Protein AF-A0A1H2N7N0-F1 (afdb_monomer)

Structure (mmCIF, N/CA/C/O backbone):
data_AF-A0A1H2N7N0-F1
#
_entry.id   AF-A0A1H2N7N0-F1
#
loop_
_atom_site.group_PDB
_atom_site.id
_atom_site.type_symbol
_atom_site.label_atom_id
_atom_site.label_alt_id
_atom_site.label_comp_id
_atom_site.label_asym_id
_atom_site.label_entity_id
_atom_site.label_seq_id
_atom_site.pdbx_PDB_ins_code
_atom_site.Cartn_x
_atom_site.Cartn_y
_atom_site.Cartn_z
_atom_site.occupancy
_atom_site.B_iso_or_equiv
_atom_site.auth_seq_id
_atom_site.auth_comp_id
_atom_site.auth_asym_id
_atom_site.auth_atom_id
_atom_site.pdbx_PDB_model_num
ATOM 1 N N . MET A 1 1 ? -74.932 -3.452 6.770 1.00 42.22 1 MET A N 1
ATOM 2 C CA . MET A 1 1 ? -74.081 -4.416 7.499 1.00 42.22 1 MET A CA 1
ATOM 3 C C . MET A 1 1 ? -72.696 -3.798 7.614 1.00 42.22 1 MET A C 1
ATOM 5 O O . MET A 1 1 ? -72.011 -3.700 6.607 1.00 42.22 1 MET A O 1
ATOM 9 N N . SER A 1 2 ? -72.349 -3.263 8.786 1.00 48.78 2 SER A N 1
ATOM 10 C CA . SER A 1 2 ? -71.068 -2.595 9.056 1.00 48.78 2 SER A CA 1
ATOM 11 C C . SER A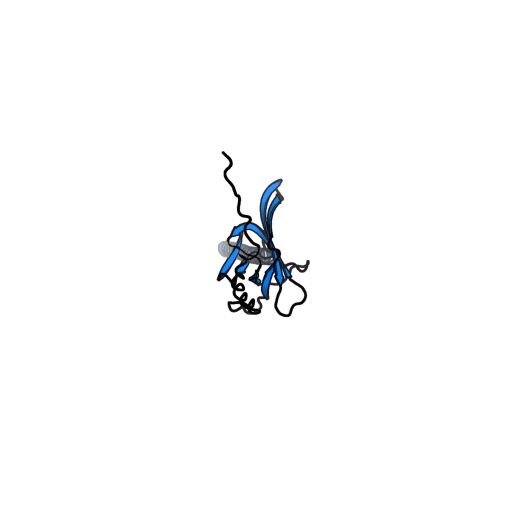 1 2 ? -70.213 -3.482 9.959 1.00 48.78 2 SER A C 1
ATOM 13 O O . SER A 1 2 ? -70.639 -3.806 11.065 1.00 48.78 2 SER A O 1
ATOM 15 N N . PHE A 1 3 ? -69.023 -3.856 9.497 1.00 46.94 3 PHE A N 1
ATOM 16 C CA . PHE A 1 3 ? -68.007 -4.519 10.313 1.00 46.94 3 PHE A CA 1
ATOM 17 C C . PHE A 1 3 ? -67.009 -3.470 10.831 1.00 46.94 3 PHE A C 1
ATOM 19 O O . PHE A 1 3 ? -66.408 -2.737 10.050 1.00 46.94 3 PHE A O 1
ATOM 26 N N . SER A 1 4 ? -66.872 -3.388 12.155 1.00 50.34 4 SER A N 1
ATOM 27 C CA . SER A 1 4 ? -65.741 -2.784 12.885 1.00 50.34 4 SER A CA 1
ATOM 28 C C . SER A 1 4 ? -64.586 -3.806 12.994 1.00 50.34 4 SER A C 1
ATOM 30 O O . SER A 1 4 ? -64.820 -4.976 12.695 1.00 50.34 4 SER A O 1
ATOM 32 N N . PRO A 1 5 ? -63.421 -3.498 13.602 1.00 55.53 5 PRO A N 1
ATOM 33 C CA . PRO A 1 5 ? -62.634 -2.259 13.642 1.00 55.53 5 PRO A CA 1
ATOM 34 C C . PRO A 1 5 ? -61.156 -2.510 13.236 1.00 55.53 5 PRO A C 1
ATOM 36 O O . PRO A 1 5 ? -60.609 -3.590 13.447 1.00 55.53 5 PRO A O 1
ATOM 39 N N . TYR A 1 6 ? -60.453 -1.489 12.742 1.00 54.62 6 TYR A N 1
ATOM 40 C CA . TYR A 1 6 ? -58.986 -1.492 12.800 1.00 54.62 6 TYR A CA 1
ATOM 41 C C . TYR A 1 6 ? -58.566 -1.152 14.234 1.00 54.62 6 TYR A C 1
ATOM 43 O O . TYR A 1 6 ? -58.798 -0.040 14.705 1.00 54.62 6 TYR A O 1
ATOM 51 N N . GLY A 1 7 ? -57.988 -2.126 14.939 1.00 52.88 7 GLY A N 1
ATOM 52 C CA . GLY A 1 7 ? -57.302 -1.897 16.205 1.00 52.88 7 GLY A CA 1
ATOM 53 C C . GLY A 1 7 ? -56.005 -1.134 15.956 1.00 52.88 7 GLY A C 1
ATOM 54 O O . GLY A 1 7 ? -55.130 -1.617 15.238 1.00 52.88 7 GLY A O 1
ATOM 55 N N . SER A 1 8 ? -55.886 0.062 16.527 1.00 58.22 8 SER A N 1
ATOM 56 C CA . SER A 1 8 ? -54.611 0.773 16.606 1.00 58.22 8 SER A CA 1
ATOM 57 C C . SER A 1 8 ? -53.617 -0.062 17.422 1.00 58.22 8 SER A C 1
ATOM 59 O O . SER A 1 8 ? -53.965 -0.461 18.536 1.00 58.22 8 SER A O 1
ATOM 61 N N . PRO A 1 9 ? -52.390 -0.316 16.935 1.00 57.28 9 PRO A N 1
ATOM 62 C CA . PRO A 1 9 ? -51.351 -0.899 17.771 1.00 57.28 9 PRO A CA 1
ATOM 63 C C . PRO A 1 9 ? -51.028 0.088 18.899 1.00 57.28 9 PRO A C 1
ATOM 65 O O . PRO A 1 9 ? -50.702 1.252 18.656 1.00 57.28 9 PRO A O 1
ATOM 68 N N . GLY A 1 10 ? -51.197 -0.366 20.141 1.00 58.53 10 GLY A N 1
ATOM 69 C CA . GLY A 1 10 ? -50.893 0.421 21.327 1.00 58.53 10 GLY A CA 1
ATOM 70 C C . GLY A 1 10 ? -49.394 0.747 21.425 1.00 58.53 10 GLY A C 1
ATOM 71 O O . GLY A 1 10 ? -48.561 0.019 20.887 1.00 58.53 10 GLY A O 1
ATOM 72 N N . PRO A 1 11 ? -49.020 1.823 22.135 1.00 60.91 11 PRO A N 1
ATOM 73 C CA . PRO A 1 11 ? -47.631 2.272 22.298 1.00 60.91 11 PRO A CA 1
ATOM 74 C C . PRO A 1 11 ? -46.732 1.339 23.144 1.00 60.91 11 PRO A C 1
ATOM 76 O O . PRO A 1 11 ? -45.609 1.717 23.474 1.00 60.91 11 PRO A O 1
ATOM 79 N N . GLU A 1 12 ? -47.194 0.136 23.489 1.00 57.75 12 GLU A N 1
ATOM 80 C CA . GLU A 1 12 ? -46.578 -0.753 24.486 1.00 57.75 12 GLU A CA 1
ATOM 81 C C . GLU A 1 12 ? -45.715 -1.878 23.887 1.00 57.75 12 GLU A C 1
ATOM 83 O O . GLU A 1 12 ? -44.990 -2.540 24.622 1.00 57.75 12 GLU A O 1
ATOM 88 N N . ASP A 1 13 ? -45.689 -2.049 22.560 1.00 53.97 13 ASP A N 1
ATOM 89 C CA . ASP A 1 13 ? -44.906 -3.111 21.896 1.00 53.97 13 ASP A CA 1
ATOM 90 C C . ASP A 1 13 ? -43.435 -2.718 21.619 1.00 53.97 13 ASP A C 1
ATOM 92 O O . ASP A 1 13 ? -42.749 -3.276 20.760 1.00 53.97 13 ASP A O 1
ATOM 96 N N . ARG A 1 14 ? -42.906 -1.734 22.360 1.00 60.09 14 ARG A N 1
ATOM 97 C CA . ARG A 1 14 ? -41.469 -1.415 22.381 1.00 60.09 14 ARG A CA 1
ATOM 98 C C . ARG A 1 14 ? -40.776 -2.311 23.395 1.00 60.09 14 ARG A C 1
ATOM 100 O O . ARG A 1 14 ? -40.408 -1.876 24.485 1.00 60.09 14 ARG A O 1
ATOM 107 N N . ARG A 1 15 ? -40.578 -3.574 23.023 1.00 64.62 15 ARG A N 1
ATOM 108 C CA . ARG A 1 15 ? -39.598 -4.428 23.701 1.00 64.62 15 ARG A CA 1
ATOM 109 C C . ARG A 1 15 ? -38.264 -3.660 23.703 1.00 64.62 15 ARG A C 1
ATOM 111 O O . ARG A 1 15 ? -37.840 -3.252 22.621 1.00 64.62 15 ARG A O 1
ATOM 118 N N . PRO A 1 16 ? -37.625 -3.397 24.858 1.00 62.19 16 PRO A N 1
ATOM 119 C CA . PRO A 1 16 ? -36.306 -2.781 24.858 1.00 62.19 16 PRO A CA 1
ATOM 120 C C . PRO A 1 16 ? -35.388 -3.693 24.048 1.00 62.19 16 PRO A C 1
ATOM 122 O O . PRO A 1 16 ? -35.272 -4.881 24.362 1.00 62.19 16 PRO A O 1
ATOM 125 N N . GLU A 1 17 ? -34.811 -3.169 22.963 1.00 64.12 17 GLU A N 1
ATOM 126 C CA . GLU A 1 17 ? -33.764 -3.887 22.246 1.00 64.12 17 GLU A CA 1
ATOM 127 C C . GLU A 1 17 ? -32.726 -4.335 23.282 1.00 64.12 17 GLU A C 1
ATOM 129 O O . GLU A 1 17 ? -32.340 -3.525 24.136 1.00 64.12 17 GLU A O 1
ATOM 134 N N . PRO A 1 18 ? -32.301 -5.611 23.278 1.00 65.12 18 PRO A N 1
ATOM 135 C CA . PRO A 1 18 ? -31.191 -6.025 24.114 1.00 65.12 18 PRO A CA 1
ATOM 136 C C . PRO A 1 18 ? -30.026 -5.106 23.765 1.00 65.12 18 PRO A C 1
ATOM 138 O O . PRO A 1 18 ? -29.608 -5.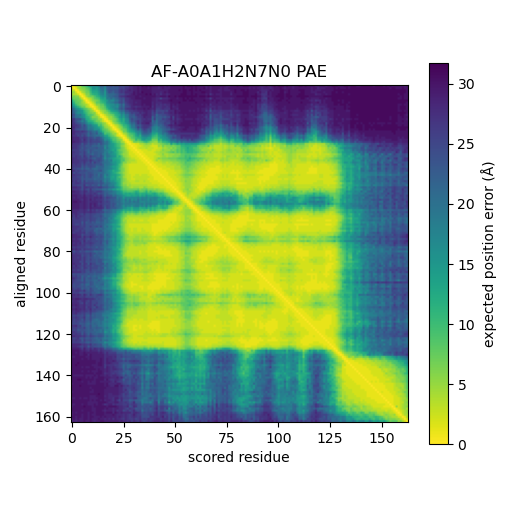073 22.608 1.00 65.12 18 PRO A O 1
ATOM 141 N N . ALA A 1 19 ? -29.589 -4.309 24.747 1.00 64.75 19 ALA A N 1
ATOM 142 C CA . ALA A 1 19 ? -28.516 -3.341 24.597 1.00 64.75 19 ALA A CA 1
ATOM 143 C C . ALA A 1 19 ? -27.401 -3.998 23.784 1.00 64.75 19 ALA A C 1
ATOM 145 O O . ALA A 1 19 ? -26.854 -5.020 24.211 1.00 64.75 19 ALA A O 1
ATOM 146 N N . GLY A 1 20 ? -27.171 -3.472 22.575 1.00 58.22 20 GLY A N 1
ATOM 147 C CA . GLY A 1 20 ? -26.194 -4.016 21.644 1.00 58.22 20 GLY A CA 1
ATOM 148 C C . GLY A 1 20 ? -24.912 -4.307 22.407 1.00 58.22 20 GLY A C 1
ATOM 149 O O . GLY A 1 20 ? -24.472 -3.481 23.209 1.00 58.22 20 GLY A O 1
ATOM 150 N N . GLN A 1 21 ? -24.383 -5.519 22.231 1.00 60.56 21 GLN A N 1
ATOM 151 C CA . GLN A 1 21 ? -23.159 -5.955 22.894 1.00 60.56 21 GLN A CA 1
ATOM 152 C C . GLN A 1 21 ? -22.125 -4.822 22.836 1.00 60.56 21 GLN A C 1
ATOM 154 O O . GLN A 1 21 ? -21.968 -4.228 21.763 1.00 60.56 21 GLN A O 1
ATOM 159 N N . PRO A 1 22 ? -21.442 -4.495 23.950 1.00 57.56 22 PRO A N 1
ATOM 160 C CA . PRO A 1 22 ? -20.403 -3.479 23.935 1.00 57.56 22 PRO A CA 1
ATOM 161 C C . PRO A 1 22 ? -19.442 -3.787 22.790 1.00 57.56 22 PRO A C 1
ATOM 163 O O . PRO A 1 22 ? -18.878 -4.883 22.738 1.00 57.56 22 PRO A O 1
ATOM 166 N N . LEU A 1 23 ? -19.299 -2.849 21.851 1.00 58.97 23 LEU A N 1
ATOM 167 C CA . LEU A 1 23 ? -18.278 -2.938 20.816 1.00 58.97 23 LEU A CA 1
ATOM 168 C C . LEU A 1 23 ? -16.954 -3.145 21.550 1.00 58.97 23 LEU A C 1
ATOM 170 O O . LEU A 1 23 ? -16.575 -2.314 22.378 1.00 58.97 23 LEU A O 1
ATOM 174 N N . LEU A 1 24 ? -16.311 -4.292 21.321 1.00 60.94 24 LEU A N 1
ATOM 175 C CA . LEU A 1 24 ? -15.032 -4.618 21.945 1.00 60.94 24 LEU A CA 1
ATOM 176 C C . LEU A 1 24 ? -14.084 -3.416 21.800 1.00 60.94 24 LEU A C 1
ATOM 178 O O . LEU A 1 24 ? -14.096 -2.771 20.745 1.00 60.94 24 LEU A O 1
ATOM 182 N N . PRO A 1 25 ? -13.276 -3.094 22.826 1.00 59.56 25 PRO A N 1
ATOM 183 C CA . PRO A 1 25 ? -12.353 -1.975 22.753 1.00 59.56 25 PRO A CA 1
ATOM 184 C C . PRO A 1 25 ? -11.479 -2.128 21.509 1.00 59.56 25 PRO A C 1
ATOM 186 O O . PRO A 1 25 ? -10.827 -3.152 21.299 1.00 59.56 25 PRO A O 1
ATOM 189 N N . VAL A 1 26 ? -11.513 -1.104 20.661 1.00 65.12 26 VAL A N 1
ATOM 190 C CA . VAL A 1 26 ? -10.695 -0.988 19.459 1.00 65.12 26 VAL A CA 1
ATOM 191 C C . VAL A 1 26 ? -9.235 -1.059 19.912 1.00 65.12 26 VAL A C 1
ATOM 193 O O . VAL A 1 26 ? -8.726 -0.090 20.459 1.00 65.12 26 VAL A O 1
ATOM 196 N N . SER A 1 27 ? -8.573 -2.214 19.758 1.00 66.75 27 SER A N 1
ATOM 197 C CA . SER A 1 27 ? -7.214 -2.411 20.284 1.00 66.75 27 SER A CA 1
ATOM 198 C C . SER A 1 27 ? -6.275 -1.302 19.808 1.00 66.75 27 SER A C 1
ATOM 200 O O . SER A 1 27 ? -6.112 -1.099 18.604 1.00 66.75 27 SER A O 1
ATOM 202 N N . GLU A 1 28 ? -5.651 -0.590 20.743 1.00 77.94 28 GLU A N 1
ATOM 203 C CA . GLU A 1 28 ? -4.702 0.496 20.451 1.00 77.94 28 GLU A CA 1
ATOM 204 C C . GLU A 1 28 ? -3.356 -0.013 19.921 1.00 77.94 28 GLU A C 1
ATOM 206 O O . GLU A 1 28 ? -2.545 0.767 19.431 1.00 77.94 28 GLU A O 1
ATOM 211 N N . LEU A 1 29 ? -3.132 -1.326 19.986 1.00 86.44 29 LEU A N 1
ATOM 212 C CA . LEU A 1 29 ? -1.926 -1.994 19.518 1.00 86.44 29 LEU A CA 1
ATOM 213 C C . LEU A 1 29 ? -2.197 -2.803 18.241 1.00 86.44 29 LEU A C 1
ATOM 215 O O . LEU A 1 29 ? -3.301 -3.341 18.075 1.00 86.44 29 LEU A O 1
ATOM 219 N N . PRO A 1 30 ? -1.197 -2.921 17.349 1.00 89.44 30 PRO A N 1
ATOM 220 C CA . PRO A 1 30 ? -1.311 -3.745 16.159 1.00 89.44 30 PRO A CA 1
ATOM 221 C C . PRO A 1 30 ? -1.469 -5.228 16.536 1.00 89.44 30 PRO A C 1
ATOM 223 O O . PRO A 1 30 ? -0.822 -5.706 17.468 1.00 89.44 30 PRO A O 1
ATOM 226 N N . PRO A 1 31 ? -2.287 -5.994 15.793 1.00 91.31 31 PRO A N 1
ATOM 227 C CA . PRO A 1 31 ? -2.532 -7.411 16.067 1.00 91.31 31 PRO A CA 1
ATOM 228 C C . PRO A 1 31 ? -1.343 -8.316 15.713 1.00 91.31 31 PRO A C 1
ATOM 230 O O . PRO A 1 31 ? -1.348 -9.499 16.047 1.00 91.31 31 PRO A O 1
ATOM 233 N N . ARG A 1 32 ? -0.333 -7.789 15.011 1.00 92.31 32 ARG A N 1
ATOM 234 C CA . ARG A 1 32 ? 0.890 -8.504 14.636 1.00 92.31 32 ARG A CA 1
ATOM 235 C C . ARG A 1 32 ? 2.118 -7.643 14.934 1.00 92.31 32 ARG A C 1
ATOM 237 O O . ARG A 1 32 ? 1.999 -6.416 14.908 1.00 92.31 32 ARG A O 1
ATOM 244 N N . PRO A 1 33 ? 3.282 -8.267 15.191 1.00 91.75 33 PRO A N 1
ATOM 245 C CA . PRO A 1 33 ? 4.532 -7.542 15.370 1.00 91.75 33 PRO A CA 1
ATOM 246 C C . PRO A 1 33 ? 4.852 -6.679 14.152 1.00 91.75 33 PRO A C 1
ATOM 248 O O . PRO A 1 33 ? 4.648 -7.108 13.018 1.00 91.75 33 PRO A O 1
ATOM 251 N N . VAL A 1 34 ? 5.371 -5.487 14.421 1.00 92.75 34 VAL A N 1
ATOM 252 C CA . VAL A 1 34 ? 5.829 -4.538 13.406 1.00 92.75 34 VAL A CA 1
ATOM 253 C C . VAL A 1 34 ? 7.305 -4.798 13.134 1.00 92.75 34 VAL A C 1
ATOM 255 O O . VAL A 1 34 ? 8.078 -5.007 14.075 1.00 92.75 34 VAL A O 1
ATOM 258 N N . SER A 1 35 ? 7.710 -4.781 11.867 1.00 92.25 35 SER A N 1
ATOM 259 C CA . SER A 1 35 ? 9.119 -4.950 11.502 1.00 92.25 35 SER A CA 1
ATOM 260 C C . SER A 1 35 ? 10.005 -3.853 12.120 1.00 92.25 35 SER A C 1
ATOM 262 O O . SER A 1 35 ? 9.590 -2.692 12.200 1.00 92.25 35 SER A O 1
ATOM 264 N N . PRO A 1 36 ? 11.254 -4.159 12.523 1.00 88.94 36 PRO A N 1
ATOM 265 C CA . PRO A 1 36 ? 12.169 -3.151 13.053 1.00 88.94 36 PRO A CA 1
ATOM 266 C C . PRO A 1 36 ? 12.370 -1.979 12.083 1.00 88.94 36 PRO A C 1
ATOM 268 O O . PRO A 1 36 ? 12.691 -2.177 10.913 1.00 88.94 36 PRO A O 1
ATOM 271 N N . GLY A 1 37 ? 12.189 -0.750 12.576 1.00 86.06 37 GLY A N 1
ATOM 272 C CA . GLY A 1 37 ? 12.322 0.474 11.776 1.00 86.06 37 GLY A CA 1
ATOM 273 C C . GLY A 1 37 ? 11.148 0.767 10.833 1.00 86.06 37 GLY A C 1
ATOM 274 O O . GLY A 1 37 ? 11.169 1.796 10.158 1.00 86.06 37 GLY A O 1
ATOM 275 N N . ALA A 1 38 ? 10.128 -0.095 10.789 1.00 91.56 38 ALA A N 1
ATOM 276 C CA . ALA A 1 38 ? 8.880 0.186 10.099 1.00 91.56 38 ALA A CA 1
ATOM 277 C C . ALA A 1 38 ? 7.927 0.990 10.993 1.00 91.56 38 ALA A C 1
ATOM 279 O O . ALA A 1 38 ? 7.998 0.961 12.224 1.00 91.56 38 ALA A O 1
ATOM 280 N N . ARG A 1 39 ? 7.028 1.729 10.350 1.00 93.25 39 ARG A N 1
ATOM 281 C CA . ARG A 1 39 ? 5.979 2.521 10.995 1.00 93.25 39 ARG A CA 1
ATOM 282 C C . ARG A 1 39 ? 4.665 1.764 10.918 1.00 93.25 39 ARG A C 1
ATOM 284 O O . ARG A 1 39 ? 4.392 1.150 9.891 1.00 93.25 39 ARG A O 1
ATOM 291 N N . ALA A 1 40 ? 3.845 1.815 11.963 1.00 95.12 40 ALA A N 1
ATOM 292 C CA . ALA A 1 40 ? 2.564 1.116 11.978 1.00 95.12 40 ALA A CA 1
ATOM 293 C C . ALA A 1 40 ? 1.454 1.953 12.604 1.00 95.12 40 ALA A C 1
ATOM 295 O O . ALA A 1 40 ? 1.636 2.594 13.637 1.00 95.12 40 ALA A O 1
ATOM 296 N N . GLY A 1 41 ? 0.279 1.896 11.992 1.00 95.38 41 GLY A N 1
ATOM 297 C CA . GLY A 1 41 ? -0.885 2.642 12.445 1.00 95.38 41 GLY A CA 1
ATOM 298 C C . GLY A 1 41 ? -2.165 2.161 11.784 1.00 95.38 41 GLY A C 1
ATOM 299 O O . GLY A 1 41 ? -2.162 1.206 11.005 1.00 95.38 41 GLY A O 1
ATOM 300 N N . ARG A 1 42 ? -3.269 2.829 12.103 1.00 96.38 42 ARG A N 1
ATOM 301 C CA . ARG A 1 42 ? -4.585 2.529 11.539 1.00 96.38 42 ARG A CA 1
ATOM 302 C C . ARG A 1 42 ? -4.811 3.318 10.260 1.00 96.38 42 ARG A C 1
ATOM 304 O O . ARG A 1 42 ? -4.662 4.540 10.254 1.00 96.38 42 ARG A O 1
ATOM 311 N N . ALA A 1 43 ? -5.180 2.620 9.194 1.00 97.06 43 ALA A N 1
ATOM 312 C CA . ALA A 1 43 ? -5.591 3.231 7.945 1.00 97.06 43 ALA A CA 1
ATOM 313 C C . ALA A 1 43 ? -6.941 3.931 8.116 1.00 97.06 43 ALA A C 1
ATOM 315 O O . ALA A 1 43 ? -7.850 3.395 8.752 1.00 97.06 43 ALA A O 1
ATOM 316 N N . TYR A 1 44 ? -7.085 5.114 7.534 1.00 96.88 44 TYR A N 1
ATOM 317 C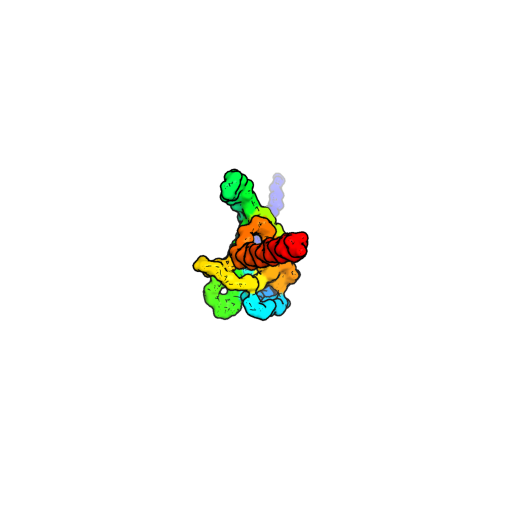 CA . TYR A 1 44 ? -8.373 5.784 7.417 1.00 96.88 44 TYR A CA 1
ATOM 318 C C . TYR A 1 44 ? -8.414 6.701 6.189 1.00 96.88 44 TYR A C 1
ATOM 320 O O . TYR A 1 44 ? -7.374 7.137 5.682 1.00 96.88 44 TYR A O 1
ATOM 328 N N . GLY A 1 45 ? -9.622 7.003 5.712 1.00 96.62 45 GLY A N 1
ATOM 329 C CA . GLY A 1 45 ? -9.817 7.774 4.486 1.00 96.62 45 GLY A CA 1
ATOM 330 C C . GLY A 1 45 ? -9.335 7.009 3.256 1.00 96.62 45 GLY A C 1
ATOM 331 O O . GLY A 1 45 ? -8.751 7.609 2.354 1.00 96.62 45 GLY A O 1
ATOM 332 N N . VAL A 1 46 ? -9.516 5.685 3.253 1.00 97.88 46 VAL A N 1
ATOM 333 C CA . VAL A 1 46 ? -9.047 4.821 2.171 1.00 97.88 46 VAL A CA 1
ATOM 334 C C . VAL A 1 46 ? -9.809 5.122 0.882 1.00 97.88 46 VAL A C 1
ATOM 336 O O . VAL A 1 46 ? -11.028 4.981 0.805 1.00 97.88 46 VAL A O 1
ATOM 339 N N . LEU A 1 47 ? -9.072 5.496 -0.159 1.00 97.94 47 LEU A N 1
ATOM 340 C CA . LEU A 1 47 ? -9.602 5.825 -1.474 1.00 97.94 47 LEU A CA 1
ATOM 341 C C . LEU A 1 47 ? -8.820 5.085 -2.555 1.00 97.94 47 LEU A C 1
ATOM 343 O O . LEU A 1 47 ? -7.599 5.199 -2.650 1.00 97.94 47 LEU A O 1
ATOM 347 N N . VAL A 1 48 ? -9.546 4.388 -3.427 1.00 96.31 48 VAL A N 1
ATOM 348 C CA . VAL A 1 48 ? -8.998 3.823 -4.662 1.00 96.31 48 VAL A CA 1
ATOM 349 C C . VAL A 1 48 ? -9.588 4.579 -5.840 1.00 96.31 48 VAL A C 1
ATOM 351 O O . VAL A 1 48 ? -10.806 4.676 -5.973 1.00 96.31 48 VAL A O 1
ATOM 354 N N . ARG A 1 49 ? -8.730 5.100 -6.717 1.00 95.81 49 ARG A N 1
ATOM 355 C CA . ARG A 1 49 ? -9.149 5.757 -7.959 1.00 95.81 49 ARG A CA 1
ATOM 356 C C . ARG A 1 49 ? -8.318 5.309 -9.149 1.00 95.81 49 ARG A C 1
ATOM 358 O O . ARG A 1 49 ? -7.206 4.802 -9.001 1.00 95.81 49 ARG A O 1
ATOM 365 N N . GLN A 1 50 ? -8.862 5.531 -10.338 1.00 94.31 50 GLN A N 1
ATOM 366 C CA . GLN A 1 50 ? -8.141 5.363 -11.592 1.00 94.31 50 GLN A CA 1
ATOM 367 C C . GLN A 1 50 ? -7.746 6.731 -12.147 1.00 94.31 50 GLN A C 1
ATOM 369 O O . GLN A 1 50 ? -8.536 7.670 -12.141 1.00 94.31 50 GLN A O 1
ATOM 374 N N . GLU A 1 51 ? -6.516 6.836 -12.629 1.00 91.62 51 GLU A N 1
ATOM 375 C CA . GLU A 1 51 ? -5.966 8.025 -13.265 1.00 91.62 51 GLU A CA 1
ATOM 376 C C . GLU A 1 51 ? -5.418 7.660 -14.640 1.00 91.62 51 GLU A C 1
ATOM 378 O O . GLU A 1 51 ? -4.856 6.585 -14.833 1.00 91.62 51 GLU A O 1
ATOM 383 N N . SER A 1 52 ? -5.527 8.578 -15.593 1.00 87.75 52 SER A N 1
ATOM 384 C CA . SER A 1 52 ? -4.817 8.470 -16.865 1.00 87.75 52 SER A CA 1
ATOM 385 C C . SER A 1 52 ? -3.583 9.359 -16.817 1.00 87.75 52 SER A C 1
ATOM 387 O O . SER A 1 52 ? -3.678 10.545 -16.506 1.00 87.75 52 SER A O 1
ATOM 389 N N . GLN A 1 53 ? -2.416 8.798 -17.122 1.00 82.94 53 GLN A N 1
ATOM 390 C CA . GLN A 1 53 ? -1.175 9.552 -17.247 1.00 82.94 53 GLN A CA 1
ATOM 391 C C . GLN A 1 53 ? -0.676 9.464 -18.687 1.00 82.94 53 GLN A C 1
ATOM 393 O O . GLN A 1 53 ? -0.483 8.372 -19.218 1.00 82.94 53 GLN A O 1
ATOM 398 N N . VAL A 1 54 ? -0.424 10.615 -19.307 1.00 79.50 54 VAL A N 1
ATOM 399 C CA . VAL A 1 54 ? 0.245 10.671 -20.609 1.00 79.50 54 VAL A CA 1
ATOM 400 C C . VAL A 1 54 ? 1.731 10.387 -20.388 1.00 79.50 54 VAL A C 1
ATOM 402 O O . VAL A 1 54 ? 2.411 11.088 -19.634 1.00 79.50 54 VAL A O 1
ATOM 405 N N . GLY A 1 55 ? 2.217 9.296 -20.977 1.00 71.56 55 GLY A N 1
ATOM 406 C CA . GLY A 1 55 ? 3.626 8.922 -20.967 1.00 71.56 55 GLY A CA 1
ATOM 407 C C . GLY A 1 55 ? 4.464 9.804 -21.895 1.00 71.56 55 GLY A C 1
ATOM 408 O O . GLY A 1 55 ? 3.938 10.523 -22.741 1.00 71.56 55 GLY A O 1
ATOM 409 N N . SER A 1 56 ? 5.789 9.703 -21.777 1.00 72.00 56 SER A N 1
ATOM 410 C CA . SER A 1 56 ? 6.745 10.441 -22.621 1.00 72.00 56 SER A CA 1
ATOM 411 C C . SER A 1 56 ? 6.574 10.172 -24.122 1.00 72.00 56 SER A C 1
ATOM 413 O O . SER A 1 56 ? 6.881 11.036 -24.932 1.00 72.00 56 SER A O 1
ATOM 415 N N . ASN A 1 57 ? 6.035 9.005 -24.488 1.00 77.00 57 ASN A N 1
ATOM 416 C CA . ASN A 1 57 ? 5.817 8.587 -25.877 1.00 77.00 57 ASN A CA 1
ATOM 417 C C . ASN A 1 57 ? 4.378 8.863 -26.358 1.00 77.00 57 ASN A C 1
ATOM 419 O O . ASN A 1 57 ? 3.875 8.137 -27.208 1.00 77.00 57 ASN A O 1
ATOM 423 N N . GLN A 1 58 ? 3.673 9.826 -25.749 1.00 76.88 58 GLN A N 1
ATOM 424 C CA . GLN A 1 58 ? 2.246 10.124 -25.989 1.00 76.88 58 GLN A CA 1
ATOM 425 C C . GLN A 1 58 ? 1.275 8.956 -25.731 1.0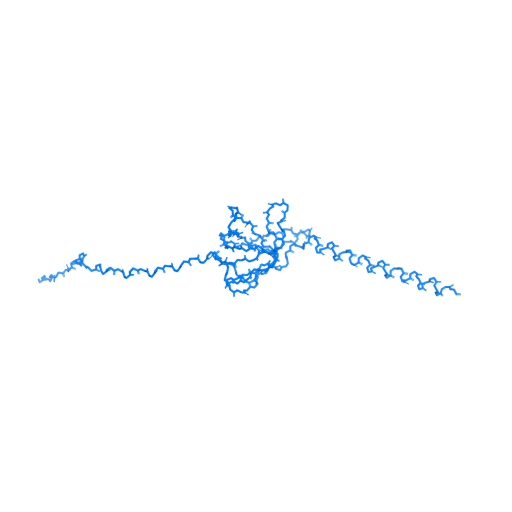0 76.88 58 GLN A C 1
ATOM 427 O O . GLN A 1 58 ? 0.080 9.060 -25.995 1.00 76.88 58 GLN A O 1
ATOM 432 N N . GLN A 1 59 ? 1.750 7.849 -25.159 1.00 78.12 59 GLN A N 1
ATOM 433 C CA . GLN A 1 59 ? 0.896 6.738 -24.769 1.00 78.12 59 GLN A CA 1
ATOM 434 C C . GLN A 1 59 ? 0.147 7.080 -23.476 1.00 78.12 59 GLN A C 1
ATOM 436 O O . GLN A 1 59 ? 0.771 7.358 -22.449 1.00 78.12 59 GLN A O 1
ATOM 441 N N . THR A 1 60 ? -1.185 7.022 -23.503 1.00 81.69 60 THR A N 1
ATOM 442 C CA . THR A 1 60 ? -2.007 7.143 -22.294 1.00 81.69 60 THR A CA 1
ATOM 443 C C . THR A 1 60 ? -1.954 5.836 -21.508 1.00 81.69 60 THR A C 1
ATOM 445 O O . THR A 1 60 ? -2.345 4.778 -22.000 1.00 81.69 60 THR A O 1
ATOM 448 N N . LEU A 1 61 ? -1.451 5.905 -20.277 1.00 83.69 61 LEU A N 1
ATOM 449 C CA . LEU A 1 61 ? -1.375 4.783 -19.349 1.00 83.69 61 LEU A CA 1
ATOM 450 C C . LEU A 1 61 ? -2.447 4.938 -18.272 1.00 83.69 61 LEU A C 1
ATOM 452 O O . LEU A 1 61 ? -2.503 5.964 -17.594 1.00 83.69 61 LEU A O 1
ATOM 456 N N . GLY A 1 62 ? -3.264 3.901 -18.094 1.00 87.44 62 GLY A N 1
ATOM 457 C CA . GLY A 1 62 ? -4.148 3.778 -16.939 1.00 87.44 62 GLY A CA 1
ATOM 458 C C . GLY A 1 62 ? -3.345 3.414 -15.692 1.00 87.44 62 GLY A C 1
ATOM 459 O O . GLY A 1 62 ? -2.553 2.468 -15.709 1.00 87.44 62 GLY A O 1
ATOM 460 N N . LEU A 1 63 ? -3.542 4.172 -14.621 1.00 91.56 63 LEU A N 1
ATOM 461 C CA . LEU A 1 63 ? -2.939 3.961 -13.315 1.00 91.56 63 LEU A CA 1
ATOM 462 C C . LEU A 1 63 ? -4.035 3.777 -12.269 1.00 91.56 63 LEU A C 1
ATOM 464 O O . LEU A 1 63 ? -5.014 4.513 -12.238 1.00 91.56 63 LEU A O 1
ATOM 468 N N . THR A 1 64 ? -3.856 2.804 -11.390 1.00 94.44 64 THR A N 1
ATOM 469 C CA . THR A 1 64 ? -4.590 2.666 -10.139 1.00 94.44 64 THR A CA 1
ATOM 470 C C . THR A 1 64 ? -3.824 3.376 -9.033 1.00 94.44 64 THR A C 1
ATOM 472 O O . THR A 1 64 ? -2.617 3.178 -8.858 1.00 94.44 64 THR A O 1
ATOM 475 N N . VAL A 1 65 ? -4.542 4.204 -8.287 1.00 95.19 65 VAL A N 1
ATOM 476 C CA . VAL A 1 65 ? -4.024 4.949 -7.149 1.00 95.19 65 VAL A CA 1
ATOM 477 C C . VAL A 1 65 ? -4.799 4.546 -5.908 1.00 95.19 65 VAL A C 1
ATOM 479 O O . VAL A 1 65 ? -6.021 4.663 -5.887 1.00 95.19 65 VAL A O 1
ATOM 482 N N . LEU A 1 66 ? -4.079 4.082 -4.894 1.00 97.00 66 LEU A N 1
ATOM 483 C CA . LEU A 1 66 ? -4.585 3.851 -3.549 1.00 97.00 66 LEU A CA 1
ATOM 484 C C . LEU A 1 66 ? -3.986 4.916 -2.627 1.00 97.00 66 LEU A C 1
ATOM 486 O O . LEU A 1 66 ? -2.767 5.063 -2.539 1.00 97.00 66 LEU A O 1
ATOM 490 N N . GLU A 1 67 ? -4.855 5.655 -1.953 1.00 96.94 67 GLU A N 1
ATOM 491 C CA . GLU A 1 67 ? -4.497 6.685 -0.985 1.00 96.94 67 GLU A CA 1
ATOM 492 C C . GLU A 1 67 ? -5.187 6.402 0.336 1.00 96.94 67 GLU A C 1
ATOM 494 O O . GLU A 1 67 ? -6.332 5.957 0.364 1.00 96.94 67 GLU A O 1
ATOM 499 N N . PHE A 1 68 ? -4.484 6.654 1.428 1.00 97.88 68 PHE A N 1
ATOM 500 C CA . PHE A 1 68 ? -5.041 6.595 2.769 1.00 97.88 68 PHE A CA 1
ATOM 501 C C . PHE A 1 68 ? -4.126 7.355 3.718 1.00 97.88 68 PHE A C 1
ATOM 503 O O . PHE A 1 68 ? -2.994 7.707 3.371 1.00 97.88 68 PHE A O 1
ATOM 510 N N . ARG A 1 69 ? -4.619 7.592 4.926 1.00 97.31 69 ARG A N 1
ATOM 511 C CA . ARG A 1 69 ? -3.836 8.156 6.017 1.00 97.31 69 ARG A CA 1
ATOM 512 C C . ARG A 1 69 ? -3.578 7.114 7.080 1.00 97.31 69 ARG A C 1
ATOM 514 O O . ARG A 1 69 ? -4.424 6.257 7.322 1.00 97.31 69 ARG A O 1
ATOM 521 N N . LEU A 1 70 ? -2.416 7.201 7.714 1.00 96.00 70 LEU A N 1
ATOM 522 C CA . LEU A 1 70 ? -2.017 6.317 8.796 1.00 96.00 70 LEU A CA 1
ATOM 523 C C . LEU A 1 70 ? -2.019 7.080 10.120 1.00 96.00 70 LEU A C 1
ATOM 525 O O . LEU A 1 70 ? -1.207 7.982 10.318 1.00 96.00 70 LEU A O 1
ATOM 529 N N . ALA A 1 71 ? -2.925 6.715 11.024 1.00 95.50 71 ALA A N 1
ATOM 530 C CA . ALA A 1 71 ? -2.926 7.198 12.399 1.00 95.50 71 ALA A CA 1
ATOM 531 C C . ALA A 1 71 ? -2.058 6.273 13.259 1.00 95.50 71 ALA A C 1
ATOM 533 O O . ALA A 1 71 ? -2.453 5.143 13.554 1.00 95.50 71 ALA A O 1
ATOM 534 N N . GLU A 1 72 ? -0.869 6.731 13.635 1.00 92.75 72 GLU A N 1
ATOM 535 C CA . GLU A 1 72 ? 0.031 5.957 14.491 1.00 92.75 72 GLU A CA 1
ATOM 536 C C . GLU A 1 72 ? -0.195 6.281 15.973 1.00 92.75 72 GLU A C 1
ATOM 538 O O . GLU A 1 72 ? -0.413 7.446 16.325 1.00 92.75 72 GLU A O 1
ATOM 543 N N . PRO A 1 73 ? -0.073 5.289 16.868 1.00 87.88 73 PRO A N 1
ATOM 544 C CA . PRO A 1 73 ? -0.065 5.539 18.302 1.00 87.88 73 PRO A CA 1
ATOM 545 C C . PRO A 1 73 ? 1.045 6.524 18.690 1.00 87.88 73 PRO A C 1
ATOM 547 O O . PRO A 1 73 ? 2.206 6.346 18.327 1.00 87.88 73 PRO A O 1
ATOM 550 N N . GLY A 1 74 ? 0.691 7.572 19.435 1.00 84.94 74 GLY A N 1
ATOM 551 C CA . GLY A 1 74 ? 1.645 8.574 19.920 1.00 84.94 74 GLY A CA 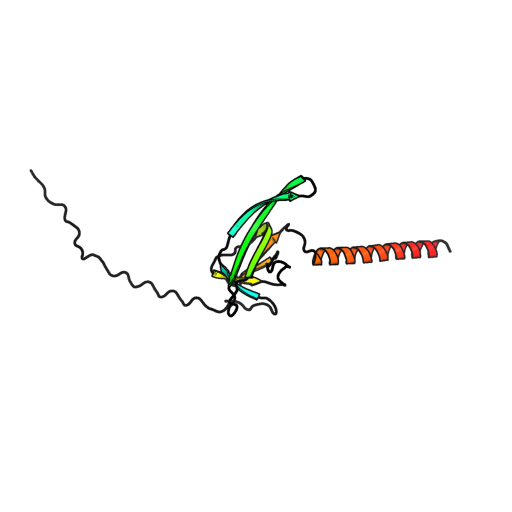1
ATOM 552 C C . GLY A 1 74 ? 2.095 9.613 18.886 1.00 84.94 74 GLY A C 1
ATOM 553 O O . GLY A 1 74 ? 2.789 10.556 19.263 1.00 84.94 74 GLY A O 1
ATOM 554 N N . ASN A 1 75 ? 1.679 9.503 17.620 1.00 87.31 75 ASN A N 1
ATOM 555 C CA . ASN A 1 75 ? 1.911 10.542 16.620 1.00 87.31 75 ASN A CA 1
ATOM 556 C C . ASN A 1 75 ? 0.637 11.390 16.434 1.00 87.31 75 ASN A C 1
ATOM 558 O O . ASN A 1 75 ? -0.378 10.871 15.966 1.00 87.31 75 ASN A O 1
ATOM 562 N N . PRO A 1 76 ? 0.659 12.696 16.759 1.00 87.38 76 PRO A N 1
ATOM 563 C CA . PRO A 1 76 ? -0.505 13.563 16.584 1.00 87.38 76 PRO A CA 1
ATOM 564 C C . PRO A 1 76 ? -0.791 13.895 15.113 1.00 87.38 76 PRO A C 1
ATOM 566 O O . PRO A 1 76 ? -1.893 14.339 14.798 1.00 87.38 76 PRO A O 1
ATOM 569 N N . GLN A 1 77 ? 0.190 13.719 14.218 1.00 90.69 77 GLN A N 1
ATOM 570 C CA . GLN A 1 77 ? 0.045 13.992 12.793 1.00 90.69 77 GLN A CA 1
ATOM 571 C C . GLN A 1 77 ? -0.020 12.692 11.987 1.00 90.69 77 GLN A C 1
ATOM 573 O O . GLN A 1 77 ? 0.963 11.951 11.920 1.00 90.69 77 GLN A O 1
ATOM 578 N N . PRO A 1 78 ? -1.154 12.421 11.333 1.00 93.06 78 PRO A N 1
ATOM 579 C CA . PRO A 1 78 ? -1.299 11.261 10.472 1.00 93.06 78 PRO A CA 1
ATOM 580 C C . PRO A 1 78 ? -0.360 11.298 9.267 1.00 93.06 78 PRO A C 1
ATOM 582 O O . PRO A 1 78 ? -0.078 12.365 8.722 1.00 93.06 78 PRO A O 1
ATOM 585 N N . LEU A 1 79 ? 0.087 10.126 8.818 1.00 94.56 79 LEU A N 1
ATOM 586 C CA . LEU A 1 79 ? 0.955 10.009 7.646 1.00 94.56 79 LEU A CA 1
ATOM 587 C C . LEU A 1 79 ? 0.125 9.843 6.381 1.00 94.56 79 LEU A C 1
ATOM 589 O O . LEU A 1 79 ? -0.690 8.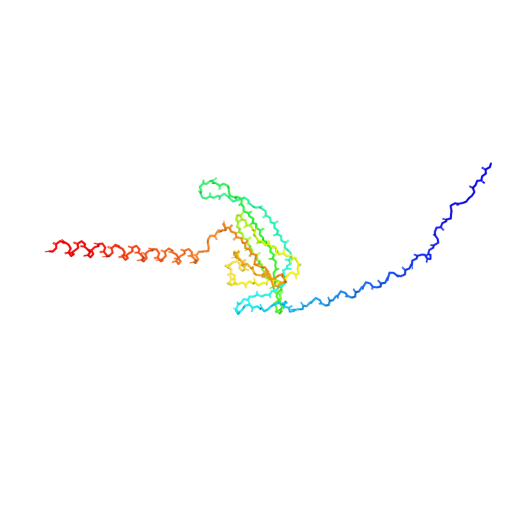927 6.306 1.00 94.56 79 LEU A O 1
ATOM 593 N N . ASP A 1 80 ? 0.367 10.664 5.365 1.00 96.62 80 ASP A N 1
ATOM 594 C CA . ASP A 1 80 ? -0.256 10.470 4.058 1.00 96.62 80 ASP A CA 1
ATOM 595 C C . ASP A 1 80 ? 0.477 9.370 3.278 1.00 96.62 80 ASP A C 1
ATOM 597 O O . ASP A 1 80 ? 1.689 9.439 3.050 1.00 96.62 80 ASP A O 1
ATOM 601 N N . VAL A 1 81 ? -0.272 8.373 2.812 1.00 96.38 81 VAL A N 1
ATOM 602 C CA . VAL A 1 81 ? 0.244 7.247 2.029 1.00 96.38 81 VAL A CA 1
ATOM 603 C C . VAL A 1 81 ? -0.292 7.313 0.604 1.00 96.38 81 VAL A C 1
ATOM 605 O O . VAL A 1 81 ? -1.448 7.665 0.353 1.00 96.38 81 VAL A O 1
ATOM 608 N N . LEU A 1 82 ? 0.577 6.995 -0.351 1.00 95.44 82 LEU A N 1
ATOM 609 C CA . LEU A 1 82 ? 0.261 6.908 -1.767 1.00 95.44 82 LEU A CA 1
ATOM 610 C C . LEU A 1 82 ? 0.889 5.665 -2.363 1.00 95.44 82 LEU A C 1
ATOM 612 O O . LEU A 1 82 ? 2.109 5.506 -2.378 1.00 95.44 82 LEU A O 1
ATOM 616 N N . MET A 1 83 ? 0.039 4.828 -2.932 1.00 94.25 83 MET A N 1
ATOM 617 C CA . MET A 1 83 ? 0.448 3.707 -3.755 1.00 94.25 83 MET A CA 1
ATOM 618 C C . MET A 1 83 ? -0.076 3.940 -5.162 1.00 94.25 83 MET A C 1
ATOM 620 O O . MET A 1 83 ? -1.276 4.100 -5.375 1.00 94.25 83 MET A O 1
ATOM 624 N N . ARG A 1 84 ? 0.826 3.975 -6.141 1.00 93.25 84 ARG A N 1
ATOM 625 C CA . ARG A 1 84 ? 0.485 4.260 -7.536 1.00 93.25 84 ARG A CA 1
ATOM 626 C C . ARG A 1 84 ? 1.142 3.259 -8.470 1.00 93.25 84 ARG A C 1
ATOM 628 O O . ARG A 1 84 ? 2.367 3.177 -8.529 1.00 93.25 84 ARG A O 1
ATOM 635 N N . GLY A 1 85 ? 0.330 2.553 -9.247 1.00 92.50 85 GLY A N 1
ATOM 636 C CA . GLY A 1 85 ? 0.787 1.592 -10.250 1.00 92.50 85 GLY A CA 1
ATOM 637 C C . GLY A 1 85 ? -0.240 1.382 -11.351 1.00 92.50 85 GLY A C 1
ATOM 638 O O . GLY A 1 85 ? -1.262 2.047 -11.382 1.00 92.50 85 GLY A O 1
ATOM 639 N N . ARG A 1 86 ? 0.030 0.473 -12.280 1.00 90.94 86 ARG A N 1
ATOM 640 C CA . ARG A 1 86 ? -0.893 0.038 -13.342 1.00 90.94 86 ARG A CA 1
ATOM 641 C C . ARG A 1 86 ? -1.917 -0.976 -12.847 1.00 90.94 86 ARG A C 1
ATOM 643 O O . ARG A 1 86 ? -2.982 -1.104 -13.438 1.00 90.94 86 ARG A O 1
ATOM 650 N N . SER A 1 87 ? -1.582 -1.698 -11.787 1.00 91.44 87 SER A N 1
ATOM 651 C CA . SER A 1 87 ? -2.480 -2.617 -11.100 1.00 91.44 87 SER A CA 1
ATOM 652 C C . SER A 1 87 ? -2.220 -2.577 -9.599 1.00 91.44 87 SER A C 1
ATOM 654 O O . SER A 1 87 ? -1.112 -2.260 -9.159 1.00 91.44 87 SER A O 1
ATOM 656 N N . LEU A 1 88 ? -3.260 -2.891 -8.830 1.00 94.69 88 LEU A N 1
ATOM 657 C CA . LEU A 1 88 ? -3.249 -3.024 -7.377 1.00 94.69 88 LEU A CA 1
ATOM 658 C C . LEU A 1 88 ? -3.657 -4.458 -7.029 1.00 94.69 88 LEU A C 1
ATOM 660 O O . LEU A 1 88 ? -4.632 -4.969 -7.579 1.00 94.69 88 LEU A O 1
ATOM 664 N N . SER A 1 89 ? -2.924 -5.089 -6.119 1.00 95.06 89 SER A N 1
ATOM 665 C CA . SER A 1 89 ? -3.256 -6.393 -5.548 1.00 95.06 89 SER A CA 1
ATOM 666 C C . SER A 1 89 ? -3.324 -6.289 -4.029 1.00 95.06 89 SER A C 1
ATOM 668 O O . SER A 1 89 ? -2.465 -5.663 -3.407 1.00 95.06 89 SER A O 1
ATOM 670 N N . GLY A 1 90 ? -4.330 -6.933 -3.438 1.00 94.25 90 GLY A N 1
ATOM 671 C CA . GLY A 1 90 ? -4.648 -6.828 -2.016 1.00 94.25 90 GLY A CA 1
ATOM 672 C C . GLY A 1 90 ? -5.640 -5.704 -1.709 1.00 94.25 90 GLY A C 1
ATOM 673 O O . GLY A 1 90 ? -6.101 -4.987 -2.597 1.00 94.25 90 GLY A O 1
ATOM 674 N N . THR A 1 91 ? -5.997 -5.577 -0.432 1.00 93.88 91 THR A N 1
ATOM 675 C CA . THR A 1 91 ? -6.997 -4.613 0.039 1.00 93.88 91 THR A CA 1
ATOM 676 C C . THR A 1 91 ? -6.547 -3.936 1.323 1.00 93.88 91 THR A C 1
ATOM 678 O O . THR A 1 91 ? -5.995 -4.582 2.215 1.00 93.88 91 THR A O 1
ATOM 681 N N . VAL A 1 92 ? -6.858 -2.649 1.427 1.00 96.88 92 VAL A N 1
ATOM 682 C CA . VAL A 1 92 ? -6.790 -1.863 2.661 1.00 96.88 92 VAL A CA 1
ATOM 683 C C . VAL A 1 92 ? -8.203 -1.380 2.950 1.00 96.88 92 VAL A C 1
ATOM 685 O O . VAL A 1 92 ? -8.920 -0.999 2.023 1.00 96.88 92 VAL A O 1
ATOM 688 N N . ARG A 1 93 ? -8.622 -1.430 4.210 1.00 96.88 93 ARG A N 1
ATOM 689 C CA . ARG A 1 93 ? -9.898 -0.881 4.672 1.00 96.88 93 ARG A CA 1
ATOM 690 C C . ARG A 1 93 ? -9.660 0.105 5.802 1.00 96.88 93 ARG A C 1
ATOM 692 O O . ARG A 1 93 ? -8.640 0.044 6.488 1.00 96.88 93 ARG A O 1
ATOM 699 N N . ASP A 1 94 ? -10.615 1.005 6.001 1.00 96.75 94 ASP A N 1
ATOM 700 C CA . ASP A 1 94 ? -10.591 1.879 7.167 1.00 96.75 94 ASP A CA 1
ATOM 701 C C . ASP A 1 94 ? -10.576 1.036 8.452 1.00 96.75 94 ASP A C 1
ATOM 703 O O . ASP A 1 94 ? -11.318 0.063 8.595 1.00 96.75 94 ASP A O 1
ATOM 707 N N . GLY A 1 95 ? -9.701 1.410 9.381 1.00 94.62 95 GLY A N 1
ATOM 708 C CA . GLY A 1 95 ? -9.464 0.704 10.633 1.00 94.62 95 GLY A CA 1
ATOM 709 C C . GLY A 1 95 ? -8.421 -0.413 10.561 1.00 94.62 95 GLY A C 1
ATOM 710 O O . GLY A 1 95 ? -8.027 -0.896 11.626 1.00 94.62 95 GLY A O 1
ATOM 711 N N . ASP A 1 96 ? -7.941 -0.797 9.370 1.00 96.19 96 ASP A N 1
ATOM 712 C CA . ASP A 1 96 ? -6.883 -1.801 9.242 1.00 96.19 96 ASP A CA 1
ATOM 713 C C . ASP A 1 96 ? -5.561 -1.293 9.816 1.00 96.19 96 ASP A C 1
ATOM 715 O O . ASP A 1 96 ? -5.168 -0.147 9.605 1.00 96.19 96 ASP A O 1
ATOM 719 N N . TRP A 1 97 ? -4.837 -2.172 10.500 1.00 96.81 97 TRP A N 1
ATOM 720 C CA . TRP A 1 97 ? -3.461 -1.921 10.885 1.00 96.81 97 TRP A CA 1
ATOM 721 C C . TRP A 1 97 ? -2.551 -2.134 9.688 1.00 96.81 97 TRP A C 1
ATOM 723 O O . TRP A 1 97 ? -2.482 -3.240 9.155 1.00 96.81 97 TRP A O 1
ATOM 733 N N . ILE A 1 98 ? -1.837 -1.088 9.287 1.00 97.69 98 ILE A N 1
ATOM 734 C CA . ILE A 1 98 ? -0.915 -1.116 8.155 1.00 97.69 98 ILE A CA 1
ATOM 735 C C . ILE A 1 98 ? 0.496 -0.818 8.644 1.00 97.69 98 ILE A C 1
ATOM 737 O O . ILE A 1 98 ? 0.707 0.103 9.431 1.00 97.69 98 ILE A O 1
ATOM 741 N N . GLU A 1 99 ? 1.453 -1.588 8.141 1.00 96.81 99 GLU A N 1
ATOM 742 C CA . GLU A 1 99 ? 2.880 -1.333 8.280 1.00 96.81 99 GLU A CA 1
ATOM 743 C C . GLU A 1 99 ? 3.429 -0.673 7.008 1.00 96.81 99 GLU A C 1
ATOM 745 O O . GLU A 1 99 ? 3.195 -1.133 5.883 1.00 96.81 99 GLU A O 1
ATOM 750 N N . LEU A 1 100 ? 4.186 0.404 7.212 1.00 94.31 100 LEU A N 1
ATOM 751 C CA . LEU A 1 100 ? 4.897 1.169 6.198 1.00 94.31 100 LEU A CA 1
ATOM 752 C C . LEU A 1 100 ? 6.401 1.062 6.424 1.00 94.31 100 LEU A C 1
ATOM 754 O O . LEU A 1 100 ? 6.907 1.359 7.507 1.00 94.31 100 LEU A O 1
ATOM 758 N N . ALA A 1 101 ? 7.122 0.719 5.363 1.00 90.44 101 ALA A N 1
ATOM 759 C CA . ALA A 1 101 ? 8.575 0.714 5.350 1.00 90.44 101 ALA A CA 1
ATOM 760 C C . ALA A 1 101 ? 9.129 1.897 4.545 1.00 90.44 101 ALA A C 1
ATOM 762 O O . ALA A 1 101 ? 8.519 2.365 3.581 1.00 90.44 101 ALA A O 1
ATOM 763 N N . GLY A 1 102 ? 10.336 2.326 4.914 1.00 86.44 102 GLY A N 1
ATOM 764 C CA . GLY A 1 102 ? 11.072 3.380 4.223 1.00 86.44 102 GLY A CA 1
ATOM 765 C C . GLY A 1 102 ? 10.681 4.804 4.642 1.00 86.44 102 GLY A C 1
ATOM 766 O O . GLY A 1 102 ? 9.738 5.004 5.412 1.00 86.44 102 GLY A O 1
ATOM 767 N N . PRO A 1 103 ? 11.443 5.805 4.173 1.00 88.25 103 PRO A N 1
ATOM 768 C CA . PRO A 1 103 ? 11.212 7.203 4.510 1.00 88.25 103 PRO A CA 1
ATOM 769 C C . PRO A 1 103 ? 10.095 7.830 3.663 1.00 88.25 103 PRO A C 1
ATOM 771 O O . PRO A 1 103 ? 9.791 7.363 2.563 1.00 88.25 103 PRO A O 1
ATOM 774 N N . ALA A 1 104 ? 9.541 8.938 4.161 1.00 88.75 104 ALA A N 1
ATOM 775 C CA . ALA A 1 104 ? 8.714 9.832 3.357 1.00 88.75 104 ALA A CA 1
ATOM 776 C C . ALA A 1 104 ? 9.523 10.414 2.191 1.00 88.75 104 ALA A C 1
ATOM 778 O O . ALA A 1 104 ? 10.752 10.522 2.249 1.00 88.75 104 ALA A O 1
ATOM 779 N N . ASP A 1 105 ? 8.827 10.849 1.148 1.00 87.25 105 ASP A N 1
ATOM 780 C CA . ASP A 1 105 ? 9.442 11.649 0.101 1.00 87.25 105 ASP A CA 1
ATOM 781 C C . ASP A 1 105 ? 9.623 13.124 0.514 1.00 87.25 105 ASP A C 1
ATOM 783 O O . ASP A 1 105 ? 9.276 13.548 1.617 1.00 87.25 105 ASP A O 1
ATOM 787 N N . ALA A 1 106 ? 10.148 13.937 -0.406 1.00 84.81 106 ALA A N 1
ATOM 788 C CA . ALA A 1 106 ? 10.369 15.369 -0.190 1.00 84.81 106 ALA A CA 1
ATOM 789 C C . ALA A 1 106 ? 9.079 16.178 0.072 1.00 84.81 106 ALA A C 1
ATOM 791 O O . ALA A 1 106 ? 9.164 17.335 0.471 1.00 84.81 106 ALA A O 1
ATOM 792 N N . THR A 1 107 ? 7.899 15.595 -0.162 1.00 87.81 107 THR A N 1
ATOM 793 C CA . THR A 1 107 ? 6.587 16.206 0.103 1.00 87.81 107 THR A CA 1
ATOM 794 C C . THR A 1 107 ? 5.968 15.731 1.418 1.00 87.81 107 THR A C 1
ATOM 796 O O . THR A 1 107 ? 4.808 16.030 1.685 1.00 87.81 107 THR A O 1
ATOM 799 N N . ASN A 1 108 ? 6.737 15.011 2.243 1.00 88.50 108 ASN A N 1
ATOM 800 C CA . ASN A 1 108 ? 6.276 14.376 3.477 1.00 88.50 108 ASN A CA 1
ATOM 801 C C . ASN A 1 108 ? 5.179 13.318 3.243 1.00 88.50 108 ASN A C 1
ATOM 803 O O . ASN A 1 108 ? 4.344 13.071 4.111 1.00 88.50 108 ASN A O 1
ATOM 807 N N . ARG A 1 109 ? 5.187 12.679 2.064 1.00 92.00 109 ARG A N 1
ATOM 808 C CA . ARG A 1 109 ? 4.234 11.634 1.683 1.00 92.00 109 ARG A CA 1
ATOM 809 C C . ARG A 1 109 ? 4.935 10.291 1.510 1.00 92.00 109 ARG A C 1
ATOM 811 O O . ARG A 1 109 ? 5.999 10.201 0.897 1.00 92.00 109 ARG A O 1
ATOM 818 N N . TRP A 1 110 ? 4.322 9.218 2.002 1.00 93.25 110 TRP A N 1
ATOM 819 C CA . TRP A 1 110 ? 4.812 7.854 1.796 1.00 93.25 110 TRP A CA 1
ATOM 820 C C . TRP A 1 110 ? 4.396 7.341 0.421 1.00 93.25 110 TRP A C 1
ATOM 822 O O . TRP A 1 110 ? 3.353 6.713 0.254 1.00 93.25 110 TRP A O 1
ATOM 832 N N . ASN A 1 111 ? 5.235 7.626 -0.572 1.00 92.00 111 ASN A N 1
ATOM 833 C CA . ASN A 1 111 ? 5.115 7.098 -1.925 1.00 92.00 111 ASN A CA 1
ATOM 834 C C . ASN A 1 111 ? 5.742 5.700 -2.010 1.00 92.00 111 ASN A C 1
ATOM 836 O O . ASN A 1 111 ? 6.939 5.557 -2.270 1.00 92.00 111 ASN A O 1
ATOM 840 N N . VAL A 1 112 ? 4.933 4.665 -1.783 1.00 92.12 112 VAL A N 1
ATOM 841 C CA . VAL A 1 112 ? 5.395 3.275 -1.647 1.00 92.12 112 VAL A CA 1
ATOM 842 C C . VAL A 1 112 ? 4.727 2.345 -2.657 1.00 92.12 112 VAL A C 1
ATOM 844 O O . VAL A 1 112 ? 3.600 2.563 -3.095 1.00 92.12 112 VAL A O 1
ATOM 847 N N . ALA A 1 113 ? 5.438 1.286 -3.046 1.00 92.44 113 ALA A N 1
ATOM 848 C CA . ALA A 1 113 ? 4.903 0.255 -3.939 1.00 92.44 113 ALA A CA 1
ATOM 849 C C . ALA A 1 113 ? 4.251 -0.910 -3.180 1.00 92.44 113 ALA A C 1
ATOM 851 O O . ALA A 1 113 ? 3.419 -1.618 -3.742 1.00 92.44 113 ALA A O 1
ATOM 852 N N . THR A 1 114 ? 4.614 -1.091 -1.909 1.00 93.94 114 THR A N 1
ATOM 853 C CA . THR A 1 114 ? 4.211 -2.235 -1.092 1.00 93.94 114 THR A CA 1
ATOM 854 C C . THR A 1 114 ? 3.953 -1.781 0.337 1.00 93.94 114 THR A C 1
ATOM 856 O O . THR A 1 114 ? 4.725 -0.987 0.873 1.00 93.94 114 THR A O 1
ATOM 859 N N . VAL A 1 115 ? 2.898 -2.312 0.949 1.00 96.44 115 VAL A N 1
ATOM 860 C CA . VAL A 1 115 ? 2.594 -2.173 2.380 1.00 96.44 115 VAL A CA 1
ATOM 861 C C . VAL A 1 115 ? 2.128 -3.518 2.932 1.00 96.44 115 VAL A C 1
ATOM 863 O O . VAL A 1 115 ? 1.629 -4.361 2.181 1.00 96.44 115 VAL A O 1
ATOM 866 N N . GLN A 1 116 ? 2.269 -3.731 4.237 1.00 97.50 116 GLN A N 1
ATOM 867 C CA . GLN A 1 116 ? 1.782 -4.947 4.888 1.00 97.50 116 GLN A CA 1
ATOM 868 C C . GLN A 1 116 ? 0.518 -4.627 5.688 1.00 97.50 116 GLN A C 1
ATOM 870 O O . GLN A 1 116 ? 0.520 -3.731 6.526 1.00 97.50 116 GLN A O 1
ATOM 875 N N . ASN A 1 117 ? -0.565 -5.365 5.450 1.00 97.12 117 ASN A N 1
ATOM 876 C CA . ASN A 1 117 ? -1.765 -5.290 6.275 1.00 97.12 117 ASN A CA 1
ATOM 877 C C . ASN A 1 117 ? -1.598 -6.248 7.458 1.00 97.12 117 ASN A C 1
ATOM 879 O O . ASN A 1 117 ? -1.617 -7.468 7.298 1.00 97.12 117 ASN A O 1
ATOM 883 N N . LEU A 1 118 ? -1.385 -5.695 8.647 1.00 96.31 118 LEU A N 1
ATOM 884 C CA . LEU A 1 118 ? -1.183 -6.444 9.882 1.00 96.31 118 LEU A CA 1
ATOM 885 C C . LEU A 1 118 ? -2.496 -7.044 10.402 1.00 96.31 118 LEU A C 1
ATOM 887 O O . LEU A 1 118 ? -2.456 -8.099 11.035 1.00 96.31 118 LEU A O 1
ATOM 891 N N . THR A 1 119 ? -3.652 -6.442 10.095 1.00 94.75 119 THR A N 1
ATOM 892 C CA . THR A 1 119 ? -4.968 -7.011 10.438 1.00 94.75 119 THR A CA 1
ATOM 893 C C . THR A 1 119 ? -5.171 -8.350 9.739 1.00 94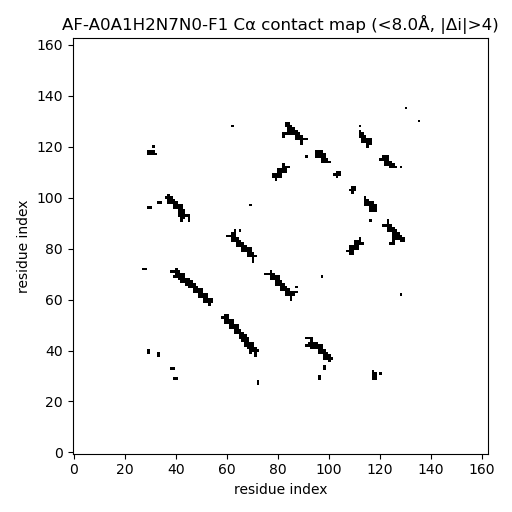.75 119 THR A C 1
ATOM 895 O O . THR A 1 119 ? -5.430 -9.367 10.382 1.00 94.75 119 THR A O 1
ATOM 898 N N . THR A 1 120 ? -5.012 -8.379 8.418 1.00 94.00 120 THR A N 1
ATOM 899 C CA . THR A 1 120 ? -5.263 -9.585 7.614 1.00 94.00 120 THR A CA 1
ATOM 900 C C . THR A 1 120 ? -4.034 -10.484 7.485 1.00 94.00 120 THR A C 1
ATOM 902 O O . THR A 1 120 ? -4.160 -11.677 7.219 1.00 94.00 120 THR A O 1
ATOM 905 N N . GLY A 1 121 ? -2.834 -9.937 7.681 1.00 93.19 121 GLY A N 1
ATOM 906 C CA . GLY A 1 121 ? -1.567 -10.600 7.375 1.00 93.19 121 GLY A CA 1
ATOM 907 C C . GLY A 1 121 ? -1.205 -10.601 5.886 1.00 93.19 121 GLY A C 1
ATOM 908 O O . GLY A 1 121 ? -0.258 -11.285 5.509 1.00 93.19 121 GLY A O 1
ATOM 909 N N . SER A 1 122 ? -1.934 -9.872 5.034 1.00 94.12 122 SER A N 1
ATOM 910 C CA . SER A 1 122 ? -1.690 -9.841 3.587 1.00 94.12 122 SER A CA 1
ATOM 911 C C . SER A 1 122 ? -0.784 -8.686 3.172 1.00 94.12 122 SER A C 1
ATOM 913 O O . SER A 1 122 ? -0.904 -7.576 3.689 1.00 94.12 122 SER A O 1
ATOM 915 N N . THR A 1 123 ? 0.037 -8.907 2.151 1.00 96.12 123 THR A N 1
ATOM 916 C CA . THR A 1 123 ? 0.791 -7.841 1.484 1.00 96.12 123 THR A CA 1
ATOM 917 C C . THR A 1 123 ? -0.083 -7.152 0.437 1.00 96.12 123 THR A C 1
ATOM 919 O O . THR A 1 123 ? -0.724 -7.816 -0.379 1.00 96.12 123 THR A O 1
ATOM 922 N N . VAL A 1 124 ? -0.093 -5.821 0.443 1.00 96.06 124 VAL A N 1
ATOM 923 C CA . VAL A 1 124 ? -0.751 -4.996 -0.575 1.00 96.06 124 VAL A CA 1
ATOM 924 C C . VAL A 1 124 ? 0.327 -4.393 -1.462 1.00 96.06 124 VAL A C 1
ATOM 926 O O . VAL A 1 124 ? 1.289 -3.809 -0.965 1.00 96.06 124 VAL A O 1
ATOM 929 N N . VAL A 1 125 ? 0.185 -4.549 -2.775 1.00 94.81 125 VAL A N 1
ATOM 930 C CA . VAL A 1 125 ? 1.225 -4.185 -3.742 1.00 94.81 125 VAL A CA 1
ATOM 931 C C . VAL A 1 125 ? 0.630 -3.505 -4.966 1.00 94.81 125 VAL A C 1
ATOM 933 O O . VAL A 1 125 ? -0.413 -3.913 -5.477 1.00 94.81 125 VAL A O 1
ATOM 936 N N . VAL A 1 126 ? 1.322 -2.482 -5.462 1.00 92.75 126 VAL A N 1
ATOM 937 C CA . VAL A 1 126 ? 1.072 -1.885 -6.775 1.00 92.75 126 VAL A CA 1
ATOM 938 C C . VAL A 1 126 ? 2.200 -2.231 -7.741 1.00 92.75 126 VAL A C 1
ATOM 940 O O . VAL A 1 126 ? 3.381 -2.148 -7.406 1.00 92.75 126 VAL A O 1
ATOM 943 N N . VAL A 1 127 ? 1.842 -2.606 -8.969 1.00 89.12 127 VAL A N 1
ATOM 944 C CA . VAL A 1 127 ? 2.800 -3.013 -10.011 1.00 89.12 127 VAL A CA 1
ATOM 945 C C . VAL A 1 127 ? 2.784 -2.010 -11.154 1.00 89.12 127 VAL A C 1
ATOM 947 O O . VAL A 1 127 ? 1.744 -1.450 -11.482 1.00 89.12 127 VAL A O 1
ATOM 950 N N . GLY A 1 128 ? 3.933 -1.764 -11.787 1.00 80.12 128 GLY A N 1
ATOM 951 C CA . GLY A 1 128 ? 4.030 -0.855 -12.936 1.00 80.12 128 GLY A CA 1
ATOM 952 C C . GLY A 1 128 ? 3.947 0.632 -12.573 1.00 80.12 128 GLY A C 1
ATOM 953 O O . GLY A 1 128 ? 3.618 1.449 -13.429 1.00 80.12 128 GLY A O 1
ATOM 954 N N . GLY A 1 129 ? 4.210 0.978 -11.310 1.00 71.88 129 GLY A N 1
ATOM 955 C CA . GLY A 1 129 ? 4.385 2.358 -10.853 1.00 71.88 129 GLY A CA 1
ATOM 956 C C . GLY A 1 129 ? 5.687 2.992 -11.342 1.00 71.88 129 GLY A C 1
ATOM 957 O O . GLY A 1 129 ? 6.512 2.347 -11.991 1.00 71.88 129 GLY A O 1
ATOM 958 N N . ARG A 1 130 ? 5.887 4.278 -11.023 1.00 66.56 130 ARG A N 1
ATOM 959 C CA . ARG A 1 130 ? 7.148 4.970 -11.334 1.00 66.56 130 ARG A CA 1
ATOM 960 C C . ARG A 1 130 ? 8.299 4.244 -10.624 1.00 66.56 130 ARG A C 1
ATOM 962 O O . ARG A 1 130 ? 8.198 4.034 -9.414 1.00 66.56 130 ARG A O 1
ATOM 969 N N . PRO A 1 131 ? 9.377 3.871 -11.331 1.00 59.88 131 PRO A N 1
ATOM 970 C CA . PRO A 1 131 ? 10.488 3.181 -10.700 1.00 59.88 131 PRO A CA 1
ATOM 971 C C . PRO A 1 131 ? 11.130 4.104 -9.657 1.00 59.88 131 PRO A C 1
ATOM 973 O O . PRO A 1 131 ? 11.323 5.300 -9.895 1.00 59.88 131 PRO A O 1
ATOM 976 N N . ASN A 1 132 ? 11.427 3.559 -8.474 1.00 64.56 132 ASN A N 1
ATOM 977 C CA . ASN A 1 132 ? 12.101 4.312 -7.421 1.00 64.56 132 ASN A CA 1
ATOM 978 C C . ASN A 1 132 ? 13.460 4.786 -7.962 1.00 64.56 132 ASN A C 1
ATOM 980 O O . ASN A 1 132 ? 14.257 3.977 -8.447 1.00 64.56 132 ASN A O 1
ATOM 984 N N . LYS A 1 133 ? 13.720 6.098 -7.892 1.00 64.25 133 LYS A N 1
ATOM 985 C CA . LYS A 1 133 ? 14.952 6.714 -8.405 1.00 64.25 133 LYS A CA 1
ATOM 986 C C . LYS A 1 133 ? 16.200 6.068 -7.804 1.00 64.25 133 LYS A C 1
ATOM 988 O O . LYS A 1 133 ? 17.177 5.891 -8.519 1.00 64.25 133 LYS A O 1
ATOM 993 N N . VAL A 1 134 ? 16.142 5.661 -6.533 1.00 67.94 134 VAL A N 1
ATOM 994 C CA . VAL A 1 134 ? 17.259 5.003 -5.840 1.00 67.94 134 VAL A CA 1
ATOM 995 C C . VAL A 1 134 ? 17.528 3.622 -6.432 1.00 67.94 134 VAL A C 1
ATOM 997 O O . VAL A 1 134 ? 18.651 3.338 -6.832 1.00 67.94 134 VAL A O 1
ATOM 1000 N N . VAL A 1 135 ? 16.494 2.788 -6.575 1.00 69.56 135 VAL A N 1
ATOM 1001 C CA . VAL A 1 135 ? 16.626 1.448 -7.176 1.00 69.56 135 VAL A CA 1
ATOM 1002 C C . VAL A 1 135 ? 17.113 1.555 -8.620 1.00 69.56 135 VAL A C 1
ATOM 1004 O O . VAL A 1 135 ? 18.015 0.832 -9.029 1.00 69.56 135 VAL A O 1
ATOM 1007 N N . THR A 1 136 ? 16.576 2.514 -9.374 1.00 72.69 136 THR A N 1
ATOM 1008 C CA . THR A 1 136 ? 16.983 2.767 -10.762 1.00 72.69 136 THR A CA 1
ATOM 1009 C C . THR A 1 136 ? 18.450 3.186 -10.846 1.00 72.69 136 THR A C 1
ATOM 1011 O O . THR A 1 136 ? 19.188 2.658 -11.672 1.00 72.69 136 THR A O 1
ATOM 1014 N N . ALA A 1 137 ? 18.897 4.095 -9.974 1.00 71.62 137 ALA A N 1
ATOM 1015 C CA . ALA A 1 137 ? 20.285 4.548 -9.931 1.00 71.62 137 ALA A CA 1
ATOM 1016 C C . ALA A 1 137 ? 21.251 3.420 -9.539 1.00 71.62 137 ALA A C 1
ATOM 1018 O O . ALA A 1 137 ? 22.304 3.282 -10.158 1.00 71.62 137 ALA A O 1
ATOM 1019 N N . VAL A 1 138 ? 20.882 2.584 -8.562 1.00 80.31 138 VAL A N 1
ATOM 1020 C CA . VAL A 1 138 ? 21.681 1.416 -8.160 1.00 80.31 138 VAL A CA 1
ATOM 1021 C C . VAL A 1 138 ? 21.823 0.435 -9.322 1.00 80.31 138 VAL A C 1
ATOM 1023 O O . VAL A 1 138 ? 22.940 0.039 -9.643 1.00 80.31 138 VAL A O 1
ATOM 1026 N N . VAL A 1 139 ? 20.722 0.091 -9.997 1.00 84.56 139 VAL A N 1
ATOM 1027 C CA . VAL A 1 139 ? 20.745 -0.819 -11.154 1.00 84.56 139 VAL A CA 1
ATOM 1028 C C . VAL A 1 139 ? 21.593 -0.245 -12.293 1.00 84.56 139 VAL A C 1
ATOM 1030 O O . VAL A 1 139 ? 22.431 -0.958 -12.839 1.00 84.56 139 VAL A O 1
ATOM 1033 N N . LEU A 1 140 ? 21.435 1.041 -12.622 1.00 85.88 140 LEU A N 1
ATOM 1034 C CA . LEU A 1 140 ? 22.233 1.700 -13.662 1.00 85.88 140 LEU A CA 1
ATOM 1035 C C . LEU A 1 140 ? 23.728 1.713 -13.328 1.00 85.88 140 LEU A C 1
ATOM 1037 O O . LEU A 1 140 ? 24.545 1.449 -14.206 1.00 85.88 140 LEU A O 1
ATOM 1041 N N . SER A 1 141 ? 24.084 1.977 -12.069 1.00 86.44 141 SER A N 1
ATOM 1042 C CA . SER A 1 141 ? 25.474 1.932 -11.609 1.00 86.44 141 SER A CA 1
ATOM 1043 C C . SER A 1 141 ? 26.071 0.533 -11.781 1.00 86.44 141 SER A C 1
ATOM 1045 O O . SER A 1 141 ? 27.150 0.379 -12.350 1.00 86.44 141 SER A O 1
ATOM 1047 N N . LEU A 1 142 ? 25.329 -0.504 -11.383 1.00 91.00 142 LEU A N 1
ATOM 1048 C CA . LEU A 1 142 ? 25.768 -1.897 -11.483 1.00 91.00 142 LEU A CA 1
ATOM 1049 C C . LEU A 1 142 ? 25.983 -2.331 -12.941 1.00 91.00 142 LEU A C 1
ATOM 1051 O O . LEU A 1 142 ? 26.999 -2.946 -13.262 1.00 91.00 142 LEU A O 1
ATOM 1055 N N . VAL A 1 143 ? 25.066 -1.951 -13.837 1.00 92.44 143 VAL A N 1
ATOM 1056 C CA . VAL A 1 143 ? 25.199 -2.188 -15.284 1.00 92.44 143 VAL A CA 1
ATOM 1057 C C . VAL A 1 143 ? 26.390 -1.419 -15.862 1.00 92.44 143 VAL A C 1
ATOM 1059 O O . VAL A 1 143 ? 27.138 -1.973 -16.665 1.00 92.44 143 VAL A O 1
ATOM 1062 N N . GLY A 1 144 ? 26.607 -0.172 -15.435 1.00 92.75 144 GLY A N 1
ATOM 1063 C CA . GLY A 1 144 ? 27.754 0.633 -15.855 1.00 92.75 144 GLY A CA 1
ATOM 1064 C C . GLY A 1 144 ? 29.093 0.003 -15.464 1.00 92.75 144 GLY A C 1
ATOM 1065 O O . GLY A 1 144 ? 29.990 -0.098 -16.299 1.00 92.75 144 GLY A O 1
ATOM 1066 N N . VAL A 1 145 ? 29.211 -0.488 -14.227 1.00 94.50 145 VAL A N 1
ATOM 1067 C CA . VAL A 1 145 ? 30.416 -1.183 -13.741 1.00 94.50 145 VAL A CA 1
ATOM 1068 C C . VAL A 1 145 ? 30.649 -2.489 -14.501 1.00 94.50 145 VAL A C 1
ATOM 1070 O O . VAL A 1 145 ? 31.777 -2.764 -14.908 1.00 94.50 145 VAL A O 1
ATOM 1073 N N . LEU A 1 146 ? 29.594 -3.273 -14.745 1.00 94.81 146 LEU A N 1
ATOM 1074 C CA . LEU A 1 146 ? 29.688 -4.505 -15.530 1.00 94.81 146 LEU A CA 1
ATOM 1075 C C . LEU A 1 146 ? 30.199 -4.220 -16.949 1.00 94.81 146 LEU A C 1
ATOM 1077 O O . LEU A 1 146 ? 31.139 -4.868 -17.407 1.00 94.81 146 LEU A O 1
ATOM 1081 N N . MET A 1 147 ? 29.615 -3.227 -17.625 1.00 93.56 147 MET A N 1
ATOM 1082 C CA . MET A 1 147 ? 30.028 -2.823 -18.971 1.00 93.56 147 MET A CA 1
ATOM 1083 C C . MET A 1 147 ? 31.482 -2.350 -19.000 1.00 93.56 147 MET A C 1
ATOM 1085 O O . MET A 1 147 ? 32.230 -2.741 -19.893 1.00 93.56 147 MET A O 1
ATOM 1089 N N . LEU A 1 148 ? 31.910 -1.566 -18.007 1.00 94.94 148 LEU A N 1
ATOM 1090 C CA . LEU A 1 148 ? 33.303 -1.137 -17.892 1.00 94.94 148 LEU A CA 1
ATOM 1091 C C . LEU A 1 148 ? 34.249 -2.338 -17.741 1.00 94.94 148 LEU A C 1
ATOM 1093 O O . LEU A 1 148 ? 35.271 -2.398 -18.420 1.00 94.94 148 LEU A O 1
ATOM 1097 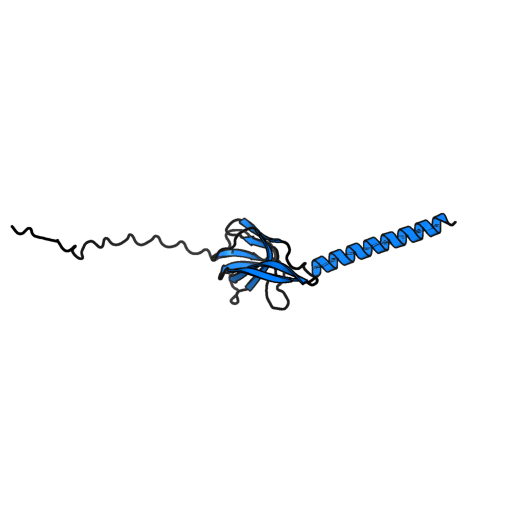N N . GLY A 1 149 ? 33.887 -3.318 -16.909 1.00 94.75 149 GLY A N 1
ATOM 1098 C CA . GLY A 1 149 ? 34.648 -4.558 -16.752 1.00 94.75 149 GLY A CA 1
ATOM 1099 C C . GLY A 1 149 ? 34.772 -5.346 -18.058 1.00 94.75 149 GLY A C 1
ATOM 1100 O O . GLY A 1 149 ? 35.864 -5.793 -18.400 1.00 94.75 149 GLY A O 1
ATOM 1101 N N . VAL A 1 150 ? 33.684 -5.458 -18.828 1.00 94.19 150 VAL A N 1
ATOM 1102 C CA . VAL A 1 150 ? 33.691 -6.117 -20.146 1.00 94.19 150 VAL A CA 1
ATOM 1103 C C . VAL A 1 150 ? 34.597 -5.379 -21.132 1.00 94.19 150 VAL A C 1
ATOM 1105 O O . VAL A 1 150 ? 35.387 -6.017 -21.823 1.00 94.19 150 VAL A O 1
ATOM 1108 N N . VAL A 1 151 ? 34.539 -4.046 -21.179 1.00 94.38 151 VAL A N 1
ATOM 1109 C CA . VAL A 1 151 ? 35.407 -3.243 -22.056 1.00 94.38 151 VAL A CA 1
ATOM 1110 C C . VAL A 1 151 ? 36.880 -3.430 -21.690 1.00 94.38 151 VAL A C 1
ATOM 1112 O O . VAL A 1 151 ? 37.700 -3.671 -22.573 1.00 94.38 151 VAL A O 1
ATOM 1115 N N . LEU A 1 152 ? 37.221 -3.378 -20.400 1.00 94.19 152 LEU A N 1
ATOM 1116 C CA . LEU A 1 152 ? 38.595 -3.589 -19.935 1.00 94.19 152 LEU A CA 1
ATOM 1117 C C . LEU A 1 152 ? 39.096 -5.005 -20.242 1.00 94.19 152 LEU A C 1
ATOM 1119 O O . LEU A 1 152 ? 40.238 -5.167 -20.669 1.00 94.19 152 LEU A O 1
ATOM 1123 N N . LEU A 1 153 ? 38.240 -6.018 -20.087 1.00 92.88 153 LEU A N 1
ATOM 1124 C CA . LEU A 1 153 ? 38.560 -7.398 -20.446 1.00 92.88 153 LEU A CA 1
ATOM 1125 C C . LEU A 1 153 ? 38.821 -7.538 -21.950 1.00 92.88 153 LEU A C 1
ATOM 1127 O O . LEU A 1 153 ? 39.805 -8.158 -22.340 1.00 92.88 153 LEU A O 1
ATOM 1131 N N . MET A 1 154 ? 37.990 -6.920 -22.791 1.00 90.56 154 MET A N 1
ATOM 1132 C CA . MET A 1 154 ? 38.190 -6.917 -24.241 1.00 90.56 154 MET A CA 1
ATOM 1133 C C . MET A 1 154 ? 39.506 -6.233 -24.622 1.00 90.56 154 MET A C 1
ATOM 1135 O O . MET A 1 154 ? 40.276 -6.803 -25.387 1.00 90.56 154 MET A O 1
ATOM 1139 N N . ILE A 1 155 ? 39.810 -5.063 -24.051 1.00 90.75 155 ILE A N 1
ATOM 1140 C CA . ILE A 1 155 ? 41.088 -4.368 -24.283 1.00 90.75 155 ILE A CA 1
ATOM 1141 C C . ILE A 1 155 ? 42.269 -5.252 -23.860 1.00 90.75 155 ILE A C 1
ATOM 1143 O O . ILE A 1 155 ? 43.236 -5.375 -24.609 1.00 90.75 155 ILE A O 1
ATOM 1147 N N . GLY A 1 156 ? 42.182 -5.902 -22.696 1.00 86.56 156 GLY A N 1
ATOM 1148 C CA . GLY A 1 156 ? 43.210 -6.827 -22.219 1.00 86.56 156 GLY A CA 1
ATOM 1149 C C . GLY A 1 156 ? 43.416 -8.019 -23.156 1.00 86.56 156 GLY A C 1
ATOM 1150 O O . GLY A 1 156 ? 44.551 -8.343 -23.493 1.00 86.56 156 GLY A O 1
ATOM 1151 N N . LEU A 1 157 ? 42.332 -8.633 -23.638 1.00 87.00 157 LEU A N 1
ATOM 1152 C CA . LEU A 1 157 ? 42.392 -9.739 -24.598 1.00 87.00 157 LEU A CA 1
ATOM 1153 C C . LEU A 1 157 ? 43.010 -9.311 -25.936 1.00 87.00 157 LEU A C 1
ATOM 1155 O O . LEU A 1 157 ? 43.830 -10.043 -26.485 1.00 87.00 157 LEU A O 1
ATOM 1159 N N . PHE A 1 158 ? 42.666 -8.121 -26.438 1.00 80.69 158 PHE A N 1
ATOM 1160 C CA . PHE A 1 158 ? 43.264 -7.579 -27.659 1.00 80.69 158 PHE A CA 1
ATOM 1161 C C . PHE A 1 158 ? 44.756 -7.274 -27.493 1.00 80.69 158 PHE A C 1
ATOM 1163 O O . PHE A 1 158 ? 45.530 -7.603 -28.385 1.00 80.69 158 PHE A O 1
ATOM 1170 N N . ALA A 1 159 ? 45.171 -6.703 -26.359 1.00 75.88 159 ALA A N 1
ATOM 1171 C CA . ALA A 1 159 ? 46.575 -6.389 -26.095 1.00 75.88 159 ALA A CA 1
ATOM 1172 C C . ALA A 1 159 ? 47.451 -7.649 -25.951 1.00 75.88 159 ALA A C 1
ATOM 1174 O O . ALA A 1 159 ? 48.585 -7.675 -26.425 1.00 75.88 159 ALA A O 1
ATOM 1175 N N . VAL A 1 160 ? 46.924 -8.708 -25.328 1.00 76.25 160 VAL A N 1
ATOM 1176 C CA . VAL A 1 160 ? 47.642 -9.983 -25.158 1.00 76.25 160 VAL A CA 1
ATOM 1177 C C . VAL A 1 160 ? 47.669 -10.796 -26.455 1.00 76.25 160 VAL A C 1
ATOM 1179 O O . VAL A 1 160 ? 48.672 -11.436 -26.742 1.00 76.25 160 VAL A O 1
ATOM 1182 N N . GLY A 1 161 ? 46.604 -10.758 -27.262 1.00 66.19 161 GLY A N 1
ATOM 1183 C CA . GLY A 1 161 ? 46.532 -11.496 -28.530 1.00 66.19 161 GLY A CA 1
ATOM 1184 C C . GLY A 1 161 ? 47.337 -10.889 -29.686 1.00 66.19 161 GLY A C 1
ATOM 1185 O O . GLY A 1 161 ? 47.533 -11.563 -30.693 1.00 66.19 161 GLY A O 1
ATOM 1186 N N . SER A 1 162 ? 47.786 -9.634 -29.570 1.00 69.38 162 SER A N 1
ATOM 1187 C CA . SER A 1 162 ? 48.630 -8.959 -30.570 1.00 69.38 162 SER A CA 1
ATOM 1188 C C . SER A 1 162 ? 50.138 -9.036 -30.283 1.00 69.38 162 SER A C 1
ATOM 1190 O O . SER A 1 162 ? 50.907 -8.380 -30.986 1.00 69.38 162 SER A O 1
ATOM 1192 N N . SER A 1 163 ? 50.541 -9.767 -29.237 1.00 53.59 163 SER A N 1
ATOM 1193 C CA . SER A 1 163 ? 51.940 -9.996 -28.831 1.00 53.59 163 SER A CA 1
ATOM 1194 C C . SER A 1 163 ? 52.429 -11.354 -29.325 1.00 53.59 163 SER A C 1
ATOM 1196 O O . SER A 1 163 ? 53.598 -11.430 -29.760 1.00 53.59 163 SER A O 1
#

Sequence (163 aa):
MSFSPYGSPGPEDRRPEPAGQPLLPVSELPPRPVSPGARAGRAYGVLVRQESQVGSNQQTLGLTVLEFRLAEPGNPQPLDVLMRGRSLSGTVRDGDWIELAGPADATNRWNVATVQNLTTGSTVVVVGGRPNKVVTAVVLSLVGVLMLGVVLLMIGLFAVGSS

Mean predicted aligned error: 14.03 Å

Nearest PDB structures (foldseek):
  7uwn-assembly1_F  TM=7.363E-01  e=4.720E+00  Homo sapiens
  8xcj-assembly1_F  TM=2.893E-01  e=6.225E-01  Escherichia phage Lambda
  5nan-assembly1_B  TM=3.808E-01  e=2.316E+00  Homo sapiens
  7uwm-assembly1_C  TM=3.320E-01  e=2.076E+00  Homo sapiens
  7zan-assembly1_C-2  TM=3.313E-01  e=3.217E+00  Homo sapiens

Secondary structure (DSSP, 8-state):
------PPPPTT--PPPP---PPPP--SS-SSPPPTT-EEEEEEEEEEEEEEEE-TTS-EEEEEEEEEEEE-TT-SSPEEEEEEESEEES---TT-EEEE-S---TTSEEE-SEEEETTT--EEEE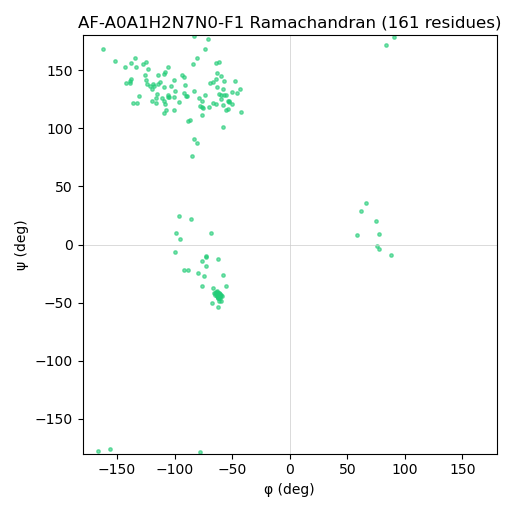ES-PPPHHHHHHHHHHHHHHHHHHHHHHHHHHHHHT-

pLDDT: mean 83.83, std 14.4, range [42.22, 97.94]

Organism: NCBI:txid546874

Foldseek 3Di:
DDDDDPDDDDPPPPPPDPPPDPPPPLDLDQPDDAPPQKFKAFWDPWDWDWDWDQDPVRDTAIKIKIWTWGDGPPDPDIATEIAIASDKDDDHDGGWMKIADDAADPVSHHHDQWIAGSRVRDIIGHYHDDPDPVVVVVVVVVVVVVVVVVVVVVVVVVVVVVD

Solvent-accessible surface area (backbone atoms only — not comparable to full-atom values): 9787 Å² total; per-residue (Å²): 140,85,84,84,79,86,78,76,84,66,94,76,82,69,70,78,72,76,76,73,75,78,77,71,80,78,70,87,62,70,86,44,90,76,60,90,89,44,48,59,22,32,28,34,79,63,43,79,49,78,45,80,44,75,42,98,82,73,47,75,40,66,30,36,36,42,34,32,30,31,47,31,81,95,46,93,68,61,44,45,38,38,31,50,8,53,41,75,45,72,82,83,50,67,68,34,28,36,38,43,70,80,75,60,47,100,82,67,32,34,76,41,52,60,38,39,29,42,67,82,69,46,66,30,38,34,44,81,36,82,76,55,66,65,61,52,49,52,54,51,49,53,52,50,54,52,52,51,51,52,52,53,50,50,52,50,52,53,61,62,73,75,109

Radius of gyration: 28.92 Å; Cα contacts (8 Å, |Δi|>4): 246; chains: 1; bounding box: 126×28×55 Å